Protein AF-H0E5F6-F1 (afdb_monomer_lite)

Foldseek 3Di:
DLVLVVVLCVPQPFEAEFPQANVQVVVFLADCSVLVNLLSNLVSVLFVQQQDQVGNVDDSVVSSVVSVWQKDQFADPVFCVVQVVQQWDDDPPQIFGFTMKTFSADDPDRRRTKIWTWGADNQPDPSRPPDHGGIYTHYIHGDGDHPPPD

Structure (mmCIF, N/CA/C/O backbone):
data_AF-H0E5F6-F1
#
_entry.id   AF-H0E5F6-F1
#
loop_
_atom_site.group_PDB
_atom_site.id
_atom_site.type_symbol
_atom_site.label_atom_id
_atom_site.label_alt_id
_atom_site.label_comp_id
_atom_site.label_asym_id
_atom_site.label_entity_id
_atom_site.label_seq_id
_atom_site.pdbx_PDB_ins_code
_atom_site.Cartn_x
_atom_site.Cartn_y
_atom_site.Cartn_z
_atom_site.occupancy
_atom_site.B_iso_or_equiv
_atom_site.auth_seq_id
_atom_site.auth_comp_id
_atom_site.auth_asym_id
_atom_site.auth_atom_id
_atom_site.pdbx_PDB_model_num
ATOM 1 N N . MET A 1 1 ? 4.275 -11.014 -12.722 1.00 93.44 1 MET A N 1
ATOM 2 C CA . MET A 1 1 ? 3.846 -10.068 -11.667 1.00 93.44 1 MET A CA 1
ATOM 3 C C . MET A 1 1 ? 2.442 -10.363 -11.185 1.00 93.44 1 MET A C 1
ATOM 5 O O . MET A 1 1 ? 2.302 -10.619 -10.000 1.00 93.44 1 MET A O 1
ATOM 9 N N . LEU A 1 2 ? 1.450 -10.398 -12.081 1.00 97.25 2 LEU A N 1
ATOM 10 C CA . LEU A 1 2 ? 0.066 -10.757 -11.748 1.00 97.25 2 LEU A CA 1
ATOM 11 C C . LEU A 1 2 ? -0.059 -12.024 -10.883 1.00 97.25 2 LEU A C 1
ATOM 13 O O . LEU A 1 2 ? -0.616 -11.929 -9.801 1.00 97.25 2 LEU A O 1
ATOM 17 N N . GLU A 1 3 ? 0.567 -13.138 -11.275 1.00 97.56 3 GLU A N 1
ATOM 18 C CA . GLU A 1 3 ? 0.524 -14.400 -10.506 1.00 97.56 3 GLU A CA 1
ATOM 19 C C . GLU A 1 3 ? 0.957 -14.246 -9.036 1.00 97.56 3 GLU A C 1
ATOM 21 O O . GLU A 1 3 ? 0.395 -14.876 -8.148 1.00 97.56 3 GLU A O 1
ATOM 26 N N . ALA A 1 4 ? 1.946 -13.390 -8.750 1.00 97.88 4 ALA A N 1
ATOM 27 C CA . ALA A 1 4 ? 2.387 -13.139 -7.378 1.00 97.88 4 ALA A CA 1
ATOM 28 C C . ALA A 1 4 ? 1.349 -12.337 -6.578 1.00 97.88 4 ALA A C 1
ATOM 30 O O . ALA A 1 4 ? 1.205 -12.559 -5.380 1.00 97.88 4 ALA A O 1
ATOM 31 N N . VAL A 1 5 ? 0.633 -11.418 -7.234 1.00 98.50 5 VAL A N 1
ATOM 32 C CA . VAL A 1 5 ? -0.469 -10.661 -6.623 1.00 98.50 5 VAL A CA 1
ATOM 33 C C . VAL A 1 5 ? -1.675 -11.568 -6.395 1.00 98.50 5 VAL A C 1
ATOM 35 O O . VAL A 1 5 ? -2.242 -11.533 -5.313 1.00 98.50 5 VAL A O 1
ATOM 38 N N . GLU A 1 6 ? -2.027 -12.410 -7.367 1.00 98.56 6 GLU A N 1
ATOM 39 C CA . GLU A 1 6 ? -3.118 -13.388 -7.255 1.00 98.56 6 GLU A CA 1
ATOM 40 C C . GLU A 1 6 ? -2.857 -14.393 -6.136 1.00 98.56 6 GLU A C 1
ATOM 42 O O . GLU A 1 6 ? -3.726 -14.610 -5.295 1.00 98.56 6 GLU A O 1
ATOM 47 N N . LEU A 1 7 ? -1.644 -14.949 -6.071 1.00 98.50 7 LEU A N 1
ATOM 48 C CA . LEU A 1 7 ? -1.274 -15.882 -5.014 1.00 98.50 7 LEU A CA 1
ATOM 49 C C . LEU A 1 7 ? -1.289 -15.212 -3.636 1.00 98.50 7 LEU A C 1
ATOM 51 O O . LEU A 1 7 ? -1.787 -15.799 -2.682 1.00 98.50 7 LEU A O 1
ATOM 55 N N . ALA A 1 8 ? -0.771 -13.986 -3.520 1.00 98.44 8 ALA A N 1
ATOM 56 C CA . ALA A 1 8 ? -0.827 -13.254 -2.260 1.00 98.44 8 ALA A CA 1
ATOM 57 C C . ALA A 1 8 ? -2.276 -12.955 -1.846 1.00 98.44 8 ALA A C 1
ATOM 59 O O . ALA A 1 8 ? -2.635 -13.204 -0.703 1.00 98.44 8 ALA A O 1
ATOM 60 N N . ALA A 1 9 ? -3.120 -12.497 -2.775 1.00 98.50 9 ALA A N 1
ATOM 61 C CA . ALA A 1 9 ? -4.522 -12.187 -2.511 1.00 98.50 9 ALA A CA 1
ATOM 62 C C . ALA A 1 9 ? -5.342 -13.424 -2.115 1.00 98.50 9 ALA A C 1
ATOM 64 O O . ALA A 1 9 ? -6.179 -13.335 -1.224 1.00 98.50 9 ALA A O 1
ATOM 65 N N . ALA A 1 10 ? -5.076 -14.584 -2.722 1.00 98.25 10 ALA A N 1
ATOM 66 C CA . ALA A 1 10 ? -5.747 -15.841 -2.385 1.00 98.25 10 ALA A CA 1
ATOM 67 C C . ALA A 1 10 ? -5.436 -16.344 -0.962 1.00 98.25 10 ALA A C 1
ATOM 69 O O . ALA A 1 10 ? -6.183 -17.163 -0.428 1.00 98.25 10 ALA A O 1
ATOM 70 N N . HIS A 1 11 ? -4.340 -15.875 -0.360 1.00 97.94 11 HIS A N 1
ATOM 71 C CA . HIS A 1 11 ? -3.874 -16.289 0.965 1.00 97.94 11 HIS A CA 1
ATOM 72 C C . HIS A 1 11 ? -3.814 -15.144 1.985 1.00 97.94 11 HIS A C 1
ATOM 74 O O . HIS A 1 11 ? -3.339 -15.361 3.097 1.00 97.94 11 HIS A O 1
ATOM 80 N N . ALA A 1 12 ? -4.250 -13.939 1.619 1.00 97.50 12 ALA A N 1
ATOM 81 C CA . ALA A 1 12 ? -4.230 -12.789 2.511 1.00 97.50 12 ALA A CA 1
ATOM 82 C C . ALA A 1 12 ? -5.310 -12.924 3.590 1.00 97.50 12 ALA A C 1
ATOM 84 O O . ALA A 1 12 ? -6.464 -13.228 3.286 1.00 97.50 12 ALA A O 1
ATOM 85 N N . GLU A 1 13 ? -4.944 -12.660 4.844 1.00 97.44 13 GLU A N 1
ATOM 86 C CA . GLU A 1 13 ? -5.889 -12.662 5.968 1.00 97.44 13 GLU A CA 1
ATOM 87 C C . GLU A 1 13 ? -6.365 -11.246 6.320 1.00 97.44 13 GLU A C 1
ATOM 89 O O . GLU A 1 13 ? -7.418 -11.071 6.941 1.00 97.44 13 GLU A O 1
ATOM 94 N N . HIS A 1 14 ? -5.600 -10.218 5.942 1.00 97.56 14 HIS A N 1
ATOM 95 C CA . HIS A 1 14 ? -5.822 -8.845 6.398 1.00 97.56 14 HIS A CA 1
ATOM 96 C C . HIS A 1 14 ? -5.697 -7.790 5.299 1.00 97.56 14 HIS A C 1
ATOM 98 O O . HIS A 1 14 ? -6.314 -6.727 5.384 1.00 97.56 14 HIS A O 1
ATOM 104 N N . LEU A 1 15 ? -4.869 -8.044 4.291 1.00 97.81 15 LEU A N 1
ATOM 105 C CA . LEU A 1 15 ? -4.608 -7.122 3.201 1.00 97.81 15 LEU A CA 1
ATOM 106 C C . LEU A 1 15 ? -5.742 -7.178 2.173 1.00 97.81 15 LEU A C 1
ATOM 108 O O . LEU A 1 15 ? -6.070 -8.239 1.646 1.00 97.81 15 LEU A O 1
ATOM 112 N N . VAL A 1 16 ? -6.325 -6.022 1.854 1.00 98.25 16 VAL A N 1
ATOM 113 C CA . VAL A 1 16 ? -7.469 -5.940 0.937 1.00 98.25 16 VAL A CA 1
ATOM 114 C C . VAL A 1 16 ? -6.990 -5.523 -0.446 1.00 98.25 16 VAL A C 1
ATOM 116 O O . VAL A 1 16 ? -6.369 -4.475 -0.599 1.00 98.25 16 VAL A O 1
ATOM 119 N N . TYR A 1 17 ? -7.286 -6.309 -1.477 1.00 98.31 17 TYR A N 1
ATOM 120 C CA . TYR A 1 17 ? -6.848 -6.019 -2.843 1.00 98.31 17 TYR A CA 1
ATOM 121 C C . TYR A 1 17 ? -7.954 -5.342 -3.655 1.00 98.31 17 TYR A C 1
ATOM 123 O O . TYR A 1 17 ? -9.083 -5.823 -3.711 1.00 98.31 17 TYR A O 1
ATOM 131 N N . SER A 1 18 ? -7.628 -4.230 -4.317 1.00 98.12 18 SER A N 1
ATOM 132 C CA . SER A 1 18 ? -8.509 -3.622 -5.322 1.00 98.12 18 SER A CA 1
ATOM 133 C C . SER A 1 18 ? -8.299 -4.247 -6.701 1.00 98.12 18 SER A C 1
ATOM 135 O O . SER A 1 18 ? -7.220 -4.762 -6.998 1.00 98.12 18 SER A O 1
ATOM 137 N N . GLU A 1 19 ? -9.283 -4.112 -7.595 1.00 97.25 19 GLU A N 1
ATOM 138 C CA . GLU A 1 19 ? -9.140 -4.492 -9.012 1.00 97.25 19 GLU A CA 1
ATOM 139 C C . GLU A 1 19 ? -7.899 -3.847 -9.649 1.00 97.25 19 GLU A C 1
ATOM 141 O O . GLU A 1 19 ? -7.149 -4.486 -10.395 1.00 97.25 19 GLU A O 1
ATOM 146 N N . ARG A 1 20 ? -7.610 -2.598 -9.261 1.00 97.19 20 ARG A N 1
ATOM 147 C CA . ARG A 1 20 ? -6.476 -1.825 -9.767 1.00 97.19 20 ARG A CA 1
ATOM 148 C C . ARG A 1 20 ? -5.125 -2.487 -9.489 1.00 97.19 20 ARG A C 1
ATOM 150 O O . ARG A 1 20 ? -4.205 -2.352 -10.304 1.00 97.19 20 ARG A O 1
ATOM 157 N N . ALA A 1 21 ? -4.997 -3.214 -8.379 1.00 98.00 21 ALA A N 1
ATOM 158 C CA . ALA A 1 21 ? -3.782 -3.954 -8.049 1.00 98.00 21 ALA A CA 1
ATOM 159 C C . ALA A 1 21 ? -3.478 -5.019 -9.108 1.00 98.00 21 ALA A C 1
ATOM 161 O O . ALA A 1 21 ? -2.356 -5.101 -9.612 1.00 98.00 21 ALA A O 1
ATOM 162 N N . PHE A 1 22 ? -4.497 -5.777 -9.513 1.00 98.31 22 PHE A N 1
ATOM 163 C CA . PHE A 1 22 ? -4.373 -6.836 -10.512 1.00 98.31 22 PHE A CA 1
ATOM 164 C C . PHE A 1 22 ? -4.145 -6.265 -11.916 1.00 98.31 22 PHE A C 1
ATOM 166 O O . PHE A 1 22 ? -3.258 -6.722 -12.640 1.00 98.31 22 PHE A O 1
ATOM 173 N N . GLU A 1 23 ? -4.893 -5.226 -12.298 1.00 97.00 23 GLU A N 1
ATOM 174 C CA . GLU A 1 23 ? -4.743 -4.561 -13.600 1.00 97.00 23 GLU A CA 1
ATOM 175 C C . GLU A 1 23 ? -3.317 -4.064 -13.848 1.00 97.00 23 GLU A C 1
ATOM 177 O O . GLU A 1 23 ? -2.726 -4.294 -14.908 1.00 97.00 23 GLU A O 1
ATOM 182 N N . THR A 1 24 ? -2.752 -3.374 -12.860 1.00 96.69 24 THR A N 1
ATOM 183 C CA . THR A 1 24 ? -1.424 -2.768 -12.984 1.00 96.69 24 THR A CA 1
ATOM 184 C C . THR A 1 24 ? -0.322 -3.819 -12.885 1.00 96.69 24 THR A C 1
ATOM 186 O O . THR A 1 24 ? 0.621 -3.783 -13.681 1.00 96.69 24 THR A O 1
ATOM 189 N N . ALA A 1 25 ? -0.489 -4.839 -12.035 1.00 96.94 25 ALA A N 1
ATOM 190 C CA . ALA A 1 25 ? 0.427 -5.974 -11.963 1.00 96.94 25 ALA A CA 1
ATOM 191 C C . ALA A 1 25 ? 0.491 -6.781 -13.269 1.00 96.94 25 ALA A C 1
ATOM 193 O O . ALA A 1 25 ? 1.553 -7.307 -13.607 1.00 96.94 25 ALA A O 1
ATOM 194 N N . ARG A 1 26 ? -0.607 -6.865 -14.034 1.00 96.69 26 ARG A N 1
ATOM 195 C CA . ARG A 1 26 ? -0.649 -7.562 -15.334 1.00 96.69 26 ARG A CA 1
ATOM 196 C C . ARG A 1 26 ? 0.317 -6.973 -16.357 1.00 96.69 26 ARG A C 1
ATOM 198 O O . ARG A 1 26 ? 0.887 -7.708 -17.155 1.00 96.69 26 ARG A O 1
ATOM 205 N N . THR A 1 27 ? 0.516 -5.658 -16.325 1.00 94.25 27 THR A N 1
ATOM 206 C CA . THR A 1 27 ? 1.353 -4.929 -17.295 1.00 94.25 27 THR A CA 1
ATOM 207 C C . THR A 1 27 ? 2.671 -4.431 -16.693 1.00 94.25 27 THR A C 1
ATOM 209 O O . THR A 1 27 ? 3.414 -3.672 -17.328 1.00 94.25 27 THR A O 1
ATOM 212 N N . ALA A 1 28 ? 2.980 -4.849 -15.462 1.00 91.75 28 ALA A N 1
ATOM 213 C CA . ALA A 1 28 ? 4.193 -4.472 -14.758 1.00 91.75 28 ALA A CA 1
ATOM 214 C C . ALA A 1 28 ? 5.421 -5.203 -15.345 1.00 91.75 28 ALA A C 1
ATOM 216 O O . ALA A 1 28 ? 5.446 -6.432 -15.362 1.00 91.75 28 ALA A O 1
ATOM 217 N N . PRO A 1 29 ? 6.467 -4.476 -15.781 1.00 90.50 29 PRO A N 1
ATOM 218 C CA . PRO A 1 29 ? 7.648 -5.064 -16.418 1.00 90.50 29 PRO A CA 1
ATOM 219 C C . PRO A 1 29 ? 8.675 -5.645 -15.430 1.00 90.50 29 PRO A C 1
ATOM 221 O O . PRO A 1 29 ? 9.709 -6.137 -15.873 1.00 90.50 29 PRO A O 1
ATOM 224 N N . TYR A 1 30 ? 8.430 -5.564 -14.117 1.00 93.25 30 TYR A N 1
ATOM 225 C CA . TYR A 1 30 ? 9.304 -6.124 -13.080 1.00 93.25 30 TYR A CA 1
ATOM 226 C C . TYR A 1 30 ? 9.394 -7.655 -13.196 1.00 93.25 30 TYR A C 1
ATOM 228 O O . TYR A 1 30 ? 8.374 -8.322 -13.376 1.00 93.25 30 TYR A O 1
ATOM 236 N N . ASP A 1 31 ? 10.600 -8.216 -13.096 1.00 90.38 31 ASP A N 1
ATOM 237 C CA . ASP A 1 31 ? 10.891 -9.620 -13.425 1.00 90.38 31 ASP A CA 1
ATOM 238 C C . ASP A 1 31 ? 11.232 -10.509 -12.215 1.00 90.38 31 ASP A C 1
ATOM 240 O O . ASP A 1 31 ? 11.553 -11.685 -12.385 1.00 90.38 31 ASP A O 1
ATOM 244 N N . GLU A 1 32 ? 11.068 -10.007 -10.985 1.00 94.62 32 GLU A N 1
ATOM 245 C CA . GLU A 1 32 ? 11.317 -10.771 -9.752 1.00 94.62 32 GLU A CA 1
ATOM 246 C C . GLU A 1 32 ? 10.023 -11.026 -8.940 1.00 94.62 32 GLU A C 1
ATOM 248 O O . GLU A 1 32 ? 9.860 -10.532 -7.817 1.00 94.62 32 GLU A O 1
ATOM 253 N N . PRO A 1 33 ? 9.076 -11.842 -9.450 1.00 95.19 33 PRO A N 1
ATOM 254 C CA . PRO A 1 33 ? 7.773 -12.063 -8.813 1.00 95.19 33 PRO A CA 1
ATOM 255 C C . PRO A 1 33 ?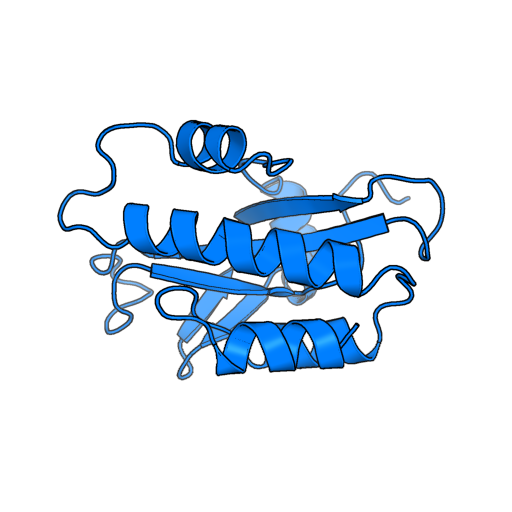 7.871 -12.694 -7.417 1.00 95.19 33 PRO A C 1
ATOM 257 O O . PRO A 1 33 ? 7.039 -12.419 -6.557 1.00 95.19 33 PRO A O 1
ATOM 260 N N . ARG A 1 34 ? 8.914 -13.493 -7.148 1.00 97.50 34 ARG A N 1
ATOM 261 C CA . ARG A 1 34 ? 9.153 -14.080 -5.816 1.00 97.50 34 ARG A CA 1
ATOM 262 C C . ARG A 1 34 ? 9.461 -13.020 -4.759 1.00 97.50 34 ARG A C 1
ATOM 264 O O . ARG A 1 34 ? 9.085 -13.199 -3.604 1.00 97.50 34 ARG A O 1
ATOM 271 N N . LYS A 1 35 ? 10.149 -11.934 -5.138 1.00 97.19 35 LYS A N 1
ATOM 272 C CA . LYS A 1 35 ? 10.403 -10.822 -4.218 1.00 97.19 35 LYS A CA 1
ATOM 273 C C . LYS A 1 35 ? 9.111 -10.078 -3.915 1.00 97.19 35 LYS A C 1
ATOM 275 O O . LYS A 1 35 ? 8.827 -9.862 -2.745 1.00 97.19 35 LYS A O 1
ATOM 280 N N . LEU A 1 36 ? 8.319 -9.771 -4.945 1.00 98.00 36 LEU A N 1
ATOM 281 C CA . LEU A 1 36 ? 7.003 -9.161 -4.754 1.00 98.00 36 LEU A CA 1
ATOM 282 C C . LEU A 1 36 ? 6.139 -9.997 -3.801 1.00 98.00 36 LEU A C 1
ATOM 284 O O . LEU A 1 36 ? 5.614 -9.450 -2.842 1.00 98.00 36 LEU A O 1
ATOM 288 N N . LEU A 1 37 ? 6.009 -11.305 -4.047 1.00 98.56 37 LEU A N 1
ATOM 289 C CA . LEU A 1 37 ? 5.190 -12.188 -3.213 1.00 98.56 37 LEU A CA 1
ATOM 290 C C . LEU A 1 37 ? 5.615 -12.142 -1.741 1.00 98.56 37 LEU A C 1
ATOM 292 O O . LEU A 1 37 ? 4.774 -11.988 -0.863 1.00 98.56 37 LEU A O 1
ATOM 296 N N . ARG A 1 38 ? 6.922 -12.240 -1.468 1.00 98.44 38 ARG A N 1
ATOM 297 C CA . ARG A 1 38 ? 7.455 -12.140 -0.103 1.00 98.44 38 ARG A CA 1
ATOM 298 C C . ARG A 1 38 ? 7.084 -10.811 0.555 1.00 98.44 38 ARG A C 1
ATOM 300 O O . ARG A 1 38 ? 6.647 -10.817 1.702 1.00 98.44 38 ARG A O 1
ATOM 307 N N . ASP A 1 39 ? 7.245 -9.702 -0.161 1.00 98.62 39 ASP A N 1
ATOM 308 C CA . ASP A 1 39 ? 6.943 -8.373 0.372 1.00 98.62 39 ASP A CA 1
ATOM 309 C C . ASP A 1 39 ? 5.424 -8.203 0.601 1.00 98.62 39 ASP A C 1
ATOM 311 O O . ASP A 1 39 ? 5.029 -7.601 1.594 1.00 98.62 39 ASP A O 1
ATOM 315 N N . LEU A 1 40 ? 4.560 -8.794 -0.240 1.00 98.69 40 LEU A N 1
ATOM 316 C CA . LEU A 1 40 ? 3.103 -8.812 -0.031 1.00 98.69 40 LEU A CA 1
ATOM 317 C C . LEU A 1 40 ? 2.695 -9.638 1.199 1.00 98.69 40 LEU A C 1
ATOM 319 O O . LEU A 1 40 ? 1.874 -9.183 1.989 1.00 98.69 40 LEU A O 1
ATOM 323 N N . VAL A 1 41 ? 3.303 -10.809 1.413 1.00 98.56 41 VAL A N 1
ATOM 324 C CA . VAL A 1 41 ? 3.063 -11.636 2.613 1.00 98.56 41 VAL A CA 1
ATOM 325 C C . VAL A 1 41 ? 3.516 -10.916 3.888 1.00 98.56 41 VAL A C 1
ATOM 327 O O . VAL A 1 41 ? 2.855 -10.980 4.922 1.00 98.56 41 VAL A O 1
ATOM 330 N N . ALA A 1 42 ? 4.647 -10.214 3.836 1.00 98.56 42 ALA A N 1
ATOM 331 C CA . ALA A 1 42 ? 5.110 -9.384 4.944 1.00 98.56 42 ALA A CA 1
ATOM 332 C C . ALA A 1 42 ? 4.171 -8.187 5.187 1.00 98.56 42 ALA A C 1
ATOM 334 O O . ALA A 1 42 ? 3.884 -7.847 6.335 1.00 98.56 42 ALA A O 1
ATOM 335 N N . LEU A 1 43 ? 3.647 -7.581 4.119 1.00 98.56 43 LEU A N 1
ATOM 336 C CA . LEU A 1 43 ? 2.691 -6.481 4.196 1.00 98.56 43 LEU A CA 1
ATOM 337 C C . LEU A 1 43 ? 1.338 -6.911 4.788 1.00 98.56 43 LEU A C 1
ATOM 339 O O . LEU A 1 43 ? 0.738 -6.130 5.521 1.00 98.56 43 LEU A O 1
ATOM 343 N N . ASP A 1 44 ? 0.889 -8.147 4.563 1.00 98.62 44 ASP A N 1
ATOM 344 C CA . ASP A 1 44 ? -0.322 -8.691 5.196 1.00 98.62 44 ASP A CA 1
ATOM 345 C C . ASP A 1 44 ? -0.219 -8.716 6.733 1.00 98.62 44 ASP A C 1
ATOM 347 O O . ASP A 1 44 ? -1.151 -8.333 7.438 1.00 98.62 44 ASP A O 1
ATOM 351 N N . ARG A 1 45 ? 0.971 -8.997 7.279 1.00 97.62 45 ARG A N 1
ATOM 352 C CA . ARG A 1 45 ? 1.227 -8.901 8.732 1.00 97.62 45 ARG A CA 1
ATOM 353 C C . ARG A 1 45 ? 1.139 -7.464 9.244 1.00 97.62 45 ARG A C 1
ATOM 355 O O . ARG A 1 45 ? 0.674 -7.229 10.359 1.00 97.62 45 ARG A O 1
ATOM 362 N N . VAL A 1 46 ? 1.575 -6.491 8.439 1.00 97.50 46 VAL A N 1
ATOM 363 C CA . VAL A 1 46 ? 1.402 -5.061 8.753 1.00 97.50 46 VAL A 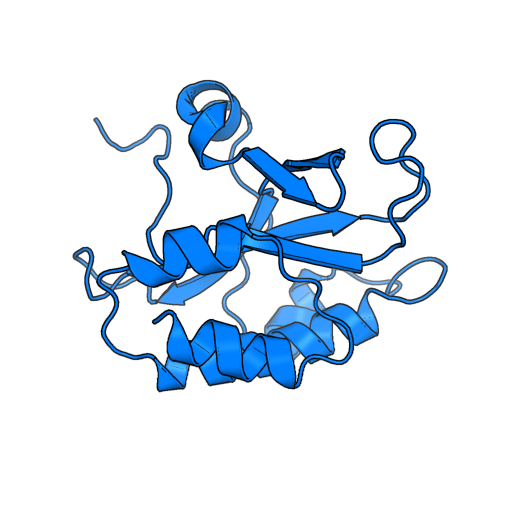CA 1
ATOM 364 C C . VAL A 1 46 ? -0.081 -4.691 8.735 1.00 97.50 46 VAL A C 1
ATOM 366 O O . VAL A 1 46 ? -0.530 -3.961 9.618 1.00 97.50 46 VAL A O 1
ATOM 369 N N . ALA A 1 47 ? -0.849 -5.219 7.777 1.00 97.12 47 ALA A N 1
ATOM 370 C CA . ALA A 1 47 ? -2.294 -5.020 7.710 1.00 97.12 47 ALA A CA 1
ATOM 371 C C . ALA A 1 47 ? -3.010 -5.610 8.930 1.00 97.12 47 ALA A C 1
ATOM 373 O O . ALA A 1 47 ? -3.847 -4.926 9.516 1.00 97.12 47 ALA A O 1
ATOM 374 N N . GLY A 1 48 ? -2.614 -6.802 9.385 1.00 95.94 48 GLY A N 1
ATOM 375 C CA . GLY A 1 48 ? -3.126 -7.399 10.622 1.00 95.94 48 GLY A CA 1
ATOM 376 C C . GLY A 1 48 ? -2.865 -6.532 11.848 1.00 95.94 48 GLY A C 1
ATOM 377 O O . GLY A 1 48 ? -3.769 -6.284 12.640 1.00 95.94 48 GLY A O 1
ATOM 378 N N . ALA A 1 49 ? -1.654 -5.980 11.965 1.00 94.31 49 ALA A N 1
ATOM 379 C CA . ALA A 1 49 ? -1.335 -5.045 13.040 1.00 94.31 49 ALA A CA 1
ATOM 380 C C . ALA A 1 49 ? -2.169 -3.752 12.954 1.00 94.31 49 ALA A C 1
ATOM 382 O O . ALA A 1 49 ? -2.621 -3.251 13.981 1.00 94.31 49 ALA A O 1
ATOM 383 N N . TRP A 1 50 ? -2.381 -3.210 11.746 1.00 93.44 50 TRP A N 1
ATOM 384 C CA . TRP A 1 50 ? -3.185 -2.003 11.512 1.00 93.44 50 TRP A CA 1
ATOM 385 C C . TRP A 1 50 ? -4.670 -2.195 11.826 1.00 93.44 50 TRP A C 1
ATOM 387 O O . TRP A 1 50 ? -5.325 -1.252 12.285 1.00 93.44 50 TRP A O 1
ATOM 397 N N . ASN A 1 51 ? -5.188 -3.401 11.594 1.00 90.88 51 ASN A N 1
ATOM 398 C CA . ASN A 1 51 ? -6.591 -3.764 11.743 1.00 90.88 51 ASN A CA 1
ATOM 399 C C . ASN A 1 51 ? -6.998 -4.013 13.209 1.00 90.88 51 ASN A C 1
ATOM 401 O O . ASN A 1 51 ? -7.603 -5.024 13.557 1.00 90.88 51 ASN A O 1
ATOM 405 N N . VAL A 1 52 ? -6.654 -3.071 14.087 1.00 87.06 52 VAL A N 1
ATOM 406 C CA . VAL A 1 52 ? -7.040 -3.061 15.501 1.00 87.06 52 VAL A CA 1
ATOM 407 C C . VAL A 1 52 ? -7.751 -1.745 15.808 1.00 87.06 52 VAL A C 1
ATOM 409 O O . VAL A 1 52 ? -7.368 -0.680 15.311 1.00 87.06 52 VAL A O 1
ATOM 412 N N . ALA A 1 53 ? -8.804 -1.806 16.626 1.00 75.50 53 ALA A N 1
ATOM 413 C CA . ALA A 1 53 ? -9.529 -0.623 17.079 1.00 75.50 53 ALA A CA 1
ATOM 414 C C . ALA A 1 53 ? -8.574 0.358 17.789 1.00 75.50 53 ALA A C 1
ATOM 416 O O . ALA A 1 53 ? -7.814 -0.034 18.668 1.00 75.50 53 ALA A O 1
ATOM 417 N N . GLY A 1 54 ? -8.585 1.632 17.384 1.00 71.31 54 GLY A N 1
ATOM 418 C CA . GLY A 1 54 ? -7.643 2.650 17.881 1.00 71.31 54 GLY A CA 1
ATOM 419 C C . GLY A 1 54 ? -6.267 2.659 17.193 1.00 71.31 54 GLY A C 1
ATOM 420 O O . GLY A 1 54 ? -5.492 3.592 17.395 1.00 71.31 54 GLY A O 1
ATOM 421 N N . GLY A 1 55 ? -5.985 1.692 16.313 1.00 77.06 55 GLY A N 1
ATOM 422 C CA . GLY A 1 55 ? -4.722 1.572 15.584 1.00 77.06 55 GLY A CA 1
ATOM 423 C C . GLY A 1 55 ? -3.581 0.959 16.403 1.00 77.06 55 GLY A C 1
ATOM 424 O O . GLY A 1 55 ? -3.745 0.549 17.544 1.00 77.06 55 GLY A O 1
ATOM 425 N N . ILE A 1 56 ? -2.389 0.911 15.804 1.00 85.94 56 ILE A N 1
ATOM 426 C CA . ILE A 1 56 ? -1.211 0.189 16.333 1.00 85.94 56 ILE A CA 1
ATOM 427 C C . ILE A 1 56 ? -0.566 0.899 17.548 1.00 85.94 56 ILE A C 1
ATOM 429 O O 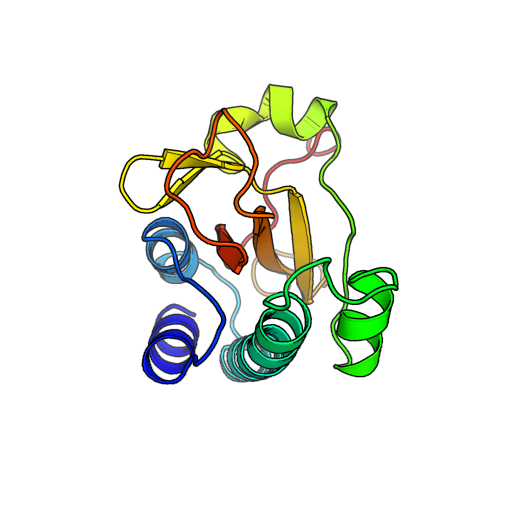. ILE A 1 56 ? 0.408 0.414 18.117 1.00 85.94 56 ILE A O 1
ATOM 433 N N . GLY A 1 57 ? -1.031 2.096 17.928 1.00 85.44 57 GLY A N 1
ATOM 434 C CA . GLY A 1 57 ? -0.432 2.892 19.013 1.00 85.44 57 GLY A CA 1
ATOM 435 C C . GLY A 1 57 ? 0.990 3.410 18.735 1.00 85.44 57 GLY A C 1
ATOM 436 O O . GLY A 1 57 ? 1.611 4.007 19.609 1.00 85.44 57 GLY A O 1
ATOM 437 N N . ARG A 1 58 ? 1.512 3.195 17.522 1.00 90.38 58 ARG A N 1
ATOM 438 C CA . ARG A 1 58 ? 2.811 3.676 17.027 1.00 90.38 58 ARG A CA 1
ATOM 439 C C . ARG A 1 58 ? 2.756 3.886 15.506 1.00 90.38 58 ARG A C 1
ATOM 441 O O . ARG A 1 58 ? 1.816 3.391 14.874 1.00 90.38 58 ARG A O 1
ATOM 448 N N . PRO A 1 59 ? 3.737 4.575 14.895 1.00 92.38 59 PRO A N 1
ATOM 449 C CA . PRO A 1 59 ? 3.784 4.753 13.446 1.00 92.38 59 PRO A CA 1
ATOM 450 C C . PRO A 1 59 ? 3.758 3.416 12.692 1.00 92.38 59 PRO A C 1
ATOM 452 O O . PRO A 1 59 ? 4.525 2.500 12.988 1.00 92.38 59 PRO A O 1
ATOM 455 N N . ILE A 1 60 ? 2.898 3.308 11.674 1.00 93.62 60 ILE A N 1
ATOM 456 C CA . ILE A 1 60 ? 2.796 2.106 10.827 1.00 93.62 60 ILE A CA 1
ATOM 457 C C . ILE A 1 60 ? 4.118 1.786 10.113 1.00 93.62 60 ILE A C 1
ATOM 459 O O . ILE A 1 60 ? 4.461 0.618 9.936 1.00 93.62 60 ILE A O 1
ATOM 463 N N . ARG A 1 61 ? 4.905 2.822 9.793 1.00 95.81 61 ARG A N 1
ATOM 464 C CA . ARG A 1 61 ? 6.258 2.703 9.246 1.00 95.81 61 ARG A CA 1
ATOM 465 C C . ARG A 1 61 ? 7.151 1.813 10.103 1.00 95.81 61 ARG A C 1
ATOM 467 O O . ARG A 1 61 ? 7.849 0.966 9.561 1.00 95.81 61 ARG A O 1
ATOM 474 N N . ASP A 1 62 ? 7.101 1.952 11.425 1.00 96.62 62 ASP A N 1
ATOM 475 C CA . ASP A 1 62 ? 7.950 1.168 12.327 1.00 96.62 62 ASP A CA 1
ATOM 476 C C . ASP A 1 62 ? 7.586 -0.319 12.279 1.00 96.62 62 ASP A C 1
ATOM 478 O O . ASP A 1 62 ? 8.453 -1.187 12.357 1.00 96.62 62 ASP A O 1
ATOM 482 N N . VAL A 1 63 ? 6.300 -0.625 12.090 1.00 96.56 63 VAL A N 1
ATOM 483 C CA . VAL A 1 63 ? 5.809 -1.998 11.919 1.00 96.56 63 VAL A CA 1
ATOM 484 C C . VAL A 1 63 ? 6.266 -2.553 10.573 1.00 96.56 63 VAL A C 1
ATOM 486 O O . VAL A 1 63 ? 6.758 -3.677 10.516 1.00 96.56 63 VAL A O 1
ATOM 489 N N . ALA A 1 64 ? 6.164 -1.763 9.503 1.00 97.69 64 ALA A N 1
ATOM 490 C CA . ALA A 1 64 ? 6.627 -2.157 8.176 1.00 97.69 64 ALA A CA 1
ATOM 491 C C . ALA A 1 64 ? 8.142 -2.424 8.148 1.00 97.69 64 ALA A C 1
ATOM 493 O O . ALA A 1 64 ? 8.581 -3.440 7.611 1.00 97.69 64 ALA A O 1
ATOM 494 N N . LEU A 1 65 ? 8.939 -1.573 8.801 1.00 97.38 65 LEU A N 1
ATOM 495 C CA . LEU A 1 65 ? 10.386 -1.759 8.929 1.00 97.38 65 LEU A CA 1
ATOM 496 C C . LEU A 1 65 ? 10.744 -3.019 9.728 1.00 97.38 65 LEU A C 1
ATOM 498 O O . LEU A 1 65 ? 11.690 -3.716 9.368 1.00 97.38 65 LEU A O 1
ATOM 502 N N . GLN A 1 66 ? 9.974 -3.367 10.766 1.00 97.19 66 GLN A N 1
ATOM 503 C CA . GLN A 1 66 ? 10.143 -4.637 11.489 1.00 97.19 66 GLN A CA 1
ATOM 504 C C . GLN A 1 66 ? 9.850 -5.861 10.612 1.00 97.19 66 GLN A C 1
ATOM 506 O O . GLN A 1 66 ? 10.454 -6.911 10.814 1.00 97.19 66 GLN A O 1
ATOM 511 N N . GLN A 1 67 ? 8.973 -5.717 9.615 1.00 97.69 67 GLN A N 1
ATOM 512 C CA . GLN A 1 67 ? 8.737 -6.722 8.574 1.00 97.69 67 GLN A CA 1
ATOM 513 C C . GLN A 1 67 ? 9.737 -6.625 7.404 1.00 97.69 67 GLN A C 1
ATOM 515 O O . GLN A 1 67 ? 9.554 -7.294 6.391 1.00 97.69 67 GLN A O 1
ATOM 520 N N . GLN A 1 68 ? 10.798 -5.816 7.534 1.00 97.75 68 GLN A N 1
ATOM 521 C CA . GLN A 1 68 ? 11.844 -5.605 6.523 1.00 97.75 68 GLN A CA 1
ATOM 522 C C . GLN A 1 68 ? 11.334 -5.000 5.201 1.00 97.75 68 GLN A C 1
ATOM 524 O O . GLN A 1 68 ? 11.934 -5.198 4.145 1.00 97.75 68 GLN A O 1
ATOM 529 N N . LEU A 1 69 ? 10.238 -4.239 5.250 1.00 98.12 69 LEU A N 1
ATOM 530 C CA . LEU A 1 69 ? 9.675 -3.559 4.085 1.00 98.12 69 LEU A CA 1
ATOM 531 C C . LEU A 1 69 ? 10.310 -2.177 3.897 1.00 98.12 69 LEU A C 1
ATOM 533 O O . LEU A 1 69 ? 10.403 -1.388 4.839 1.00 98.12 69 LEU A O 1
ATOM 537 N N . GLU A 1 70 ? 10.684 -1.843 2.660 1.00 97.19 70 GLU A N 1
ATOM 538 C CA . GLU A 1 70 ? 11.128 -0.490 2.306 1.00 97.19 70 GLU A CA 1
ATOM 539 C C . GLU A 1 70 ? 9.907 0.438 2.182 1.00 97.19 70 GLU A C 1
ATOM 541 O O . GLU A 1 70 ? 9.309 0.584 1.115 1.00 97.19 70 GLU A O 1
ATOM 546 N N . TRP A 1 71 ? 9.499 1.024 3.307 1.00 97.06 71 TRP A N 1
ATOM 547 C CA . TRP A 1 71 ? 8.303 1.857 3.420 1.00 97.06 71 TRP A CA 1
ATOM 548 C C . TRP A 1 71 ? 8.556 3.326 3.053 1.00 97.06 71 TRP A C 1
ATOM 550 O O . TRP A 1 71 ? 9.521 3.939 3.518 1.00 97.06 71 TRP A O 1
ATOM 560 N N . ALA A 1 72 ? 7.638 3.909 2.285 1.00 95.44 72 ALA A N 1
ATOM 561 C CA . ALA A 1 72 ? 7.532 5.343 2.045 1.00 95.44 72 ALA A CA 1
ATOM 562 C C . ALA A 1 72 ? 6.173 5.853 2.546 1.00 95.44 72 ALA A C 1
ATOM 564 O O . ALA A 1 72 ? 5.138 5.284 2.201 1.00 95.44 72 ALA A O 1
ATOM 565 N N . ASP A 1 73 ? 6.192 6.916 3.355 1.00 90.75 73 ASP A N 1
ATOM 566 C CA . ASP A 1 73 ? 5.023 7.364 4.125 1.00 90.75 73 ASP A CA 1
ATOM 567 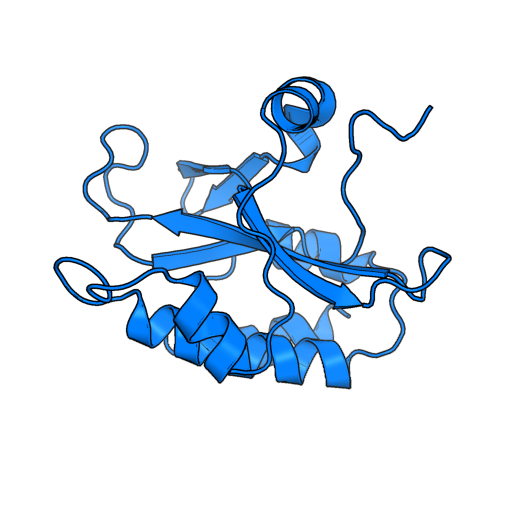C C . ASP A 1 73 ? 3.920 8.004 3.290 1.00 90.75 73 ASP A C 1
ATOM 569 O O . ASP A 1 73 ? 2.755 7.892 3.658 1.00 90.75 73 ASP A O 1
ATOM 573 N N . ASP A 1 74 ? 4.257 8.663 2.181 1.00 85.88 74 ASP A N 1
ATOM 574 C CA . ASP A 1 74 ? 3.248 9.292 1.334 1.00 85.88 74 ASP A CA 1
ATOM 575 C C . ASP A 1 74 ? 3.755 9.575 -0.088 1.00 85.88 74 ASP A C 1
ATOM 577 O O . ASP A 1 74 ? 4.944 9.442 -0.408 1.00 85.88 74 ASP A O 1
ATOM 581 N N . VAL A 1 75 ? 2.823 10.001 -0.935 1.00 78.38 75 VAL A N 1
ATOM 582 C CA . VAL A 1 75 ? 3.049 10.648 -2.228 1.00 78.38 75 VAL A CA 1
ATOM 583 C C . VAL A 1 75 ? 2.894 12.156 -2.035 1.00 78.38 75 VAL A C 1
ATOM 585 O O . VAL A 1 75 ? 2.036 12.609 -1.282 1.00 78.38 75 VAL A O 1
ATOM 588 N N . SER A 1 76 ? 3.696 12.972 -2.726 1.00 76.88 76 SER A N 1
ATOM 589 C CA . SER A 1 76 ? 3.554 14.427 -2.605 1.00 76.88 76 SER A CA 1
ATOM 590 C C . SER A 1 76 ? 2.174 14.900 -3.087 1.00 76.88 76 SER A C 1
ATOM 592 O O . SER A 1 76 ? 1.661 14.441 -4.111 1.00 76.88 76 SER A O 1
ATOM 594 N N . VAL A 1 77 ? 1.587 15.868 -2.373 1.00 77.50 77 VAL A N 1
ATOM 595 C CA . VAL A 1 77 ? 0.289 16.478 -2.727 1.00 77.50 77 VAL A CA 1
ATOM 596 C C . VAL A 1 77 ? 0.293 16.976 -4.174 1.00 77.50 77 VAL A C 1
ATOM 598 O O . VAL A 1 77 ? -0.663 16.752 -4.914 1.00 77.50 77 VAL A O 1
ATOM 601 N N . THR A 1 78 ? 1.400 17.584 -4.605 1.00 80.94 78 THR A N 1
ATOM 602 C CA . THR A 1 78 ? 1.594 18.056 -5.980 1.00 80.94 78 THR A CA 1
ATOM 603 C C . THR A 1 78 ? 1.558 16.915 -6.995 1.00 80.94 78 THR A C 1
ATOM 605 O O . THR A 1 78 ? 0.820 17.009 -7.974 1.00 80.94 78 THR A O 1
ATOM 608 N N . ALA A 1 79 ? 2.300 15.823 -6.765 1.00 76.56 79 ALA A N 1
ATOM 609 C CA . ALA A 1 79 ? 2.311 14.678 -7.678 1.00 76.56 79 ALA A CA 1
ATOM 610 C C . ALA A 1 79 ? 0.928 14.026 -7.771 1.00 76.56 79 ALA A C 1
ATOM 612 O O . ALA A 1 79 ? 0.474 13.689 -8.864 1.00 76.56 79 ALA A O 1
ATOM 613 N N . ARG A 1 80 ? 0.226 13.914 -6.639 1.00 80.44 80 ARG A N 1
ATOM 614 C CA . ARG A 1 80 ? -1.140 13.392 -6.595 1.00 80.44 80 ARG A CA 1
ATOM 615 C C . ARG A 1 80 ? -2.132 14.286 -7.337 1.00 80.44 80 ARG A C 1
ATOM 617 O O . ARG A 1 80 ? -2.990 13.761 -8.035 1.00 80.44 80 ARG A O 1
ATOM 624 N N . ALA A 1 81 ? -2.017 15.608 -7.224 1.00 81.94 81 ALA A N 1
ATOM 625 C CA . ALA A 1 81 ? -2.884 16.540 -7.945 1.00 81.94 81 ALA A CA 1
ATOM 626 C C . ALA A 1 81 ? -2.636 16.503 -9.464 1.00 81.94 81 ALA A C 1
ATOM 628 O O . ALA A 1 81 ? -3.585 16.450 -10.242 1.00 81.94 81 ALA A O 1
ATOM 629 N N . GLN A 1 82 ? -1.368 16.484 -9.887 1.00 84.81 82 GLN A N 1
ATOM 630 C CA . GLN A 1 82 ? -0.986 16.472 -11.304 1.00 84.81 82 GLN A CA 1
ATOM 631 C C . GLN A 1 82 ? -1.298 15.137 -11.991 1.00 84.81 82 GLN A C 1
ATOM 633 O O . GLN A 1 82 ? -1.708 15.122 -13.148 1.00 84.81 82 GLN A O 1
ATOM 638 N N . ASN A 1 83 ? -1.160 14.023 -11.268 1.00 84.75 83 ASN A N 1
ATOM 639 C CA . ASN A 1 83 ? -1.311 12.670 -11.804 1.00 84.75 83 ASN A CA 1
ATOM 640 C C . ASN A 1 83 ? -2.480 11.923 -11.146 1.00 84.75 83 ASN A C 1
ATOM 642 O O . ASN A 1 83 ? -2.410 10.718 -10.910 1.00 84.75 83 ASN A O 1
ATOM 646 N N . ALA A 1 84 ? -3.576 12.626 -10.845 1.00 85.19 84 ALA A N 1
ATOM 647 C CA . ALA A 1 84 ? -4.693 12.098 -10.057 1.00 85.19 84 ALA A CA 1
ATOM 648 C C . ALA A 1 84 ? -5.223 10.740 -10.549 1.00 85.19 84 ALA A C 1
ATOM 650 O O . ALA A 1 84 ? -5.521 9.866 -9.741 1.00 85.19 84 ALA A O 1
ATOM 651 N N . ARG A 1 85 ? -5.279 10.525 -11.870 1.00 86.88 85 ARG A N 1
ATOM 652 C CA . ARG A 1 85 ? -5.729 9.256 -12.473 1.00 86.88 85 ARG A CA 1
ATOM 653 C C . ARG A 1 85 ? -4.826 8.062 -12.152 1.00 86.88 85 ARG A C 1
ATOM 655 O O . ARG A 1 85 ? -5.299 6.933 -12.164 1.00 86.88 85 ARG A O 1
ATOM 662 N N . GLU A 1 86 ? -3.540 8.295 -11.913 1.00 87.62 86 GLU A N 1
ATOM 663 C CA . GLU A 1 86 ? -2.585 7.237 -11.579 1.00 87.62 86 GLU A CA 1
ATOM 664 C C . GLU A 1 86 ? -2.673 6.836 -10.105 1.00 87.62 86 GLU A C 1
ATOM 666 O O . GLU A 1 86 ? -2.557 5.655 -9.783 1.00 87.62 86 GLU A O 1
ATOM 671 N N . TYR A 1 87 ? -2.910 7.815 -9.227 1.00 89.94 87 TYR A N 1
ATOM 672 C CA . TYR A 1 87 ? -2.978 7.620 -7.777 1.00 89.94 87 TYR A CA 1
ATOM 673 C C . TYR A 1 87 ? -4.384 7.283 -7.266 1.00 89.94 87 TYR A C 1
ATOM 675 O O . TYR A 1 87 ? -4.519 6.832 -6.130 1.00 89.94 87 TYR A O 1
ATOM 683 N N . ALA A 1 88 ? -5.428 7.493 -8.066 1.00 93.25 88 ALA A N 1
ATOM 684 C CA . ALA A 1 88 ? -6.789 7.108 -7.723 1.00 93.25 88 ALA A CA 1
ATOM 685 C C . ALA A 1 88 ? -7.048 5.628 -8.034 1.00 93.25 88 ALA A C 1
ATOM 687 O O . ALA A 1 88 ? -6.641 5.096 -9.069 1.00 93.25 88 ALA A O 1
ATOM 688 N N . PHE A 1 89 ? -7.779 4.974 -7.142 1.00 95.62 89 PHE A N 1
ATOM 689 C CA . PHE A 1 89 ? -8.352 3.652 -7.358 1.00 95.62 89 PHE A CA 1
ATOM 690 C C . PHE A 1 89 ? -9.666 3.542 -6.583 1.00 95.62 89 PHE A C 1
ATOM 692 O O . PHE A 1 89 ? -10.136 4.523 -6.010 1.00 95.62 89 PHE A O 1
ATOM 699 N N . SER A 1 90 ? -10.307 2.377 -6.592 1.00 95.31 90 SER A N 1
ATOM 700 C CA . SER A 1 90 ? -11.529 2.181 -5.815 1.00 95.31 90 SER A CA 1
ATOM 701 C C . SER A 1 90 ? -11.619 0.779 -5.242 1.00 95.31 90 SER A C 1
ATOM 703 O O . SER A 1 90 ? -10.954 -0.141 -5.722 1.00 95.31 90 SER A O 1
ATOM 705 N N . HIS A 1 91 ? -12.435 0.644 -4.206 1.00 95.56 91 HIS A N 1
ATOM 706 C CA . HIS A 1 91 ? -12.853 -0.629 -3.639 1.00 95.56 91 HIS A CA 1
ATOM 707 C C . HIS A 1 91 ? -14.336 -0.514 -3.280 1.00 95.56 91 HIS A C 1
ATOM 709 O O . HIS A 1 91 ? -14.735 0.498 -2.707 1.00 95.56 91 HIS A O 1
ATOM 715 N N . ASP A 1 92 ? -15.157 -1.479 -3.694 1.00 91.75 92 ASP A N 1
ATOM 716 C CA . ASP A 1 92 ? -16.618 -1.464 -3.514 1.00 91.75 92 ASP A CA 1
ATOM 717 C C . ASP A 1 92 ? -17.287 -0.137 -3.928 1.00 91.75 92 ASP A C 1
ATOM 719 O O . ASP A 1 92 ? -18.145 0.418 -3.242 1.00 91.75 92 ASP A O 1
ATOM 723 N N . GLY A 1 93 ? -16.841 0.426 -5.059 1.00 90.19 93 GLY A N 1
ATOM 724 C CA . GLY A 1 93 ? -17.344 1.697 -5.594 1.00 90.19 93 GLY A CA 1
ATOM 725 C C . GLY A 1 93 ? -16.926 2.944 -4.802 1.00 90.19 93 GLY A C 1
ATOM 726 O O . GLY A 1 93 ? -17.330 4.053 -5.155 1.00 90.19 93 GLY A O 1
ATOM 727 N N . ARG A 1 94 ? -16.108 2.801 -3.752 1.00 92.44 94 ARG A N 1
ATOM 728 C CA . ARG A 1 94 ? -15.590 3.914 -2.948 1.00 92.44 94 ARG A CA 1
ATOM 729 C C . ARG A 1 94 ? -14.232 4.380 -3.465 1.00 92.44 94 ARG A C 1
ATOM 731 O O . ARG A 1 94 ? -13.342 3.546 -3.649 1.00 92.44 94 ARG A O 1
ATOM 738 N N . PRO A 1 95 ? -14.046 5.692 -3.700 1.00 93.06 95 PRO A N 1
ATOM 739 C CA . PRO A 1 95 ? -12.784 6.212 -4.197 1.00 93.06 95 PRO A CA 1
ATOM 740 C C . PRO A 1 95 ? -11.720 6.147 -3.103 1.00 93.06 95 PRO A C 1
ATOM 742 O O . PRO A 1 95 ? -11.888 6.681 -2.011 1.00 93.06 95 PRO A O 1
ATOM 745 N N . LEU A 1 96 ? -10.598 5.523 -3.426 1.00 94.75 96 LEU A N 1
ATOM 746 C CA . LEU A 1 96 ? -9.408 5.456 -2.597 1.00 94.75 96 LEU A CA 1
ATOM 747 C C . LEU A 1 96 ? -8.254 6.135 -3.317 1.00 94.75 96 LEU A C 1
ATOM 749 O O . LEU A 1 96 ? -8.238 6.298 -4.540 1.00 94.75 96 LEU A O 1
ATOM 753 N N . TRP A 1 97 ? -7.258 6.518 -2.534 1.00 93.44 97 TRP A N 1
ATOM 754 C CA . TRP A 1 97 ? -6.087 7.179 -3.062 1.00 93.44 97 TRP A CA 1
ATOM 755 C C . TRP A 1 97 ? -4.818 6.560 -2.521 1.00 93.44 97 TRP A C 1
ATOM 757 O O . TRP A 1 97 ? -4.681 6.339 -1.320 1.00 93.44 97 TRP A O 1
ATOM 767 N N . ALA A 1 98 ? -3.876 6.340 -3.427 1.00 93.44 98 ALA A N 1
ATOM 768 C CA . ALA A 1 98 ? -2.536 5.917 -3.094 1.00 93.44 98 ALA A CA 1
ATOM 769 C C . ALA A 1 98 ? -1.841 7.012 -2.272 1.00 93.44 98 ALA A C 1
ATOM 771 O O . ALA A 1 98 ? -1.714 8.154 -2.722 1.00 93.44 98 ALA A O 1
ATOM 772 N N . GLY A 1 99 ? -1.411 6.642 -1.069 1.00 92.00 99 GLY A N 1
ATOM 773 C CA . GLY A 1 99 ? -0.558 7.450 -0.204 1.00 92.00 99 GLY A CA 1
ATOM 774 C C . GLY A 1 99 ? 0.723 6.677 0.105 1.00 92.00 99 GLY A C 1
ATOM 775 O O . GLY A 1 99 ? 1.637 6.664 -0.729 1.00 92.00 99 GLY A O 1
ATOM 776 N N . PRO A 1 100 ? 0.803 5.966 1.243 1.00 95.56 100 PRO A N 1
ATOM 777 C CA . PRO A 1 100 ? 1.975 5.161 1.547 1.00 95.56 100 PRO A CA 1
ATOM 778 C C . PRO A 1 100 ? 2.216 4.066 0.507 1.00 95.56 100 PRO A C 1
ATOM 780 O O . PRO A 1 100 ? 1.291 3.570 -0.142 1.00 95.56 100 PRO A O 1
ATOM 783 N N . HIS A 1 101 ? 3.471 3.658 0.356 1.00 97.19 101 HIS A N 1
ATOM 784 C CA . HIS A 1 101 ? 3.825 2.573 -0.550 1.00 97.19 101 HIS A CA 1
ATOM 785 C C . HIS A 1 101 ? 5.061 1.805 -0.093 1.00 97.19 101 HIS A C 1
ATOM 787 O O . HIS A 1 101 ? 5.966 2.349 0.538 1.00 97.19 101 HIS A O 1
ATOM 793 N N . VAL A 1 102 ? 5.119 0.531 -0.476 1.00 97.88 102 VAL A N 1
ATOM 794 C CA . VAL A 1 102 ? 6.315 -0.304 -0.332 1.00 97.88 102 VAL A CA 1
ATOM 795 C C . VAL A 1 102 ? 7.124 -0.237 -1.619 1.00 97.88 102 VAL A C 1
ATOM 797 O O . VAL A 1 102 ? 6.600 -0.472 -2.710 1.00 97.88 102 VAL A O 1
ATOM 800 N N . ARG A 1 103 ? 8.419 0.049 -1.505 1.00 96.69 103 ARG A N 1
ATOM 801 C CA . ARG A 1 103 ? 9.386 -0.008 -2.603 1.00 96.69 103 ARG A CA 1
ATOM 802 C C . ARG A 1 103 ? 9.982 -1.409 -2.677 1.00 96.69 103 ARG A C 1
ATOM 804 O O . ARG A 1 103 ? 11.021 -1.703 -2.104 1.00 96.69 103 ARG A O 1
ATOM 811 N N . VAL A 1 104 ? 9.315 -2.293 -3.410 1.00 97.00 104 VAL A N 1
ATOM 812 C CA . VAL A 1 104 ? 9.802 -3.660 -3.652 1.00 97.00 104 VAL A CA 1
ATOM 813 C C . VAL A 1 104 ? 11.154 -3.632 -4.374 1.00 97.00 104 VAL A C 1
ATOM 815 O O . VAL A 1 104 ? 12.021 -4.450 -4.082 1.00 97.00 104 VAL A O 1
ATOM 818 N N . ALA A 1 105 ? 11.369 -2.693 -5.295 1.00 93.88 105 ALA A N 1
ATOM 819 C CA . ALA A 1 105 ? 12.676 -2.466 -5.906 1.00 93.88 105 ALA A CA 1
ATOM 820 C C . ALA A 1 105 ? 12.832 -1.018 -6.388 1.00 93.88 105 ALA A C 1
ATOM 822 O O . ALA A 1 105 ? 11.869 -0.405 -6.856 1.00 93.88 105 ALA A O 1
ATOM 823 N N . THR A 1 106 ? 14.057 -0.492 -6.321 1.00 88.31 106 THR A N 1
ATOM 824 C CA . THR A 1 106 ? 14.409 0.906 -6.644 1.00 88.31 106 THR A CA 1
ATOM 825 C C . THR A 1 106 ? 15.510 1.032 -7.706 1.00 88.31 106 THR A C 1
ATOM 827 O O . THR A 1 106 ? 16.080 2.106 -7.899 1.00 88.31 106 THR A O 1
ATOM 830 N N . GLY A 1 107 ? 15.827 -0.054 -8.419 1.00 85.12 107 GLY A N 1
ATOM 831 C CA . GLY A 1 107 ? 16.874 -0.068 -9.441 1.00 85.12 107 GLY A CA 1
ATOM 832 C C . GLY A 1 107 ? 16.516 0.745 -10.689 1.00 85.12 107 GLY A C 1
ATOM 833 O O . GLY A 1 107 ? 15.347 1.011 -10.968 1.00 85.12 107 GLY A O 1
ATOM 834 N N . ARG A 1 108 ? 17.536 1.120 -11.475 1.00 82.00 108 ARG A N 1
ATOM 835 C CA . ARG A 1 108 ? 17.353 1.895 -12.713 1.00 82.00 108 ARG A CA 1
ATOM 836 C C . ARG A 1 108 ? 16.661 1.060 -13.796 1.00 82.00 108 ARG A C 1
ATOM 838 O O . ARG A 1 108 ? 17.088 -0.050 -14.105 1.00 82.00 108 ARG A O 1
ATOM 845 N N . GLY A 1 109 ? 15.644 1.650 -14.422 1.00 81.50 109 GLY A N 1
ATOM 846 C CA . GLY A 1 109 ? 14.888 1.052 -15.521 1.00 81.50 109 GLY A CA 1
ATOM 847 C C . GLY A 1 109 ? 13.643 0.293 -15.060 1.00 81.50 109 GLY A C 1
ATOM 848 O O . GLY A 1 109 ? 13.580 -0.250 -13.959 1.00 81.50 109 GLY A O 1
ATOM 849 N N . MET A 1 110 ? 12.640 0.229 -15.939 1.00 81.12 110 MET A N 1
ATOM 850 C CA . MET A 1 110 ? 11.299 -0.252 -15.583 1.00 81.12 110 MET A CA 1
ATOM 851 C C . MET A 1 110 ? 11.274 -1.696 -15.050 1.00 81.12 110 MET A C 1
ATOM 853 O O . MET A 1 110 ? 10.438 -2.015 -14.215 1.00 81.12 110 MET A O 1
ATOM 857 N N . ARG A 1 111 ? 12.199 -2.564 -15.487 1.00 87.00 111 ARG A N 1
ATOM 858 C CA . ARG A 1 111 ? 12.293 -3.961 -15.017 1.00 87.00 111 ARG A CA 1
ATOM 859 C C . ARG A 1 111 ? 12.891 -4.116 -13.619 1.00 87.00 111 ARG A C 1
ATOM 861 O O . ARG A 1 111 ? 12.800 -5.188 -13.045 1.00 87.00 111 ARG A O 1
ATOM 868 N N . ARG A 1 112 ? 13.513 -3.068 -13.072 1.00 87.06 112 ARG A N 1
ATOM 869 C CA . ARG A 1 112 ? 14.197 -3.079 -11.766 1.00 87.06 112 ARG A CA 1
ATOM 870 C C . ARG A 1 112 ? 13.552 -2.143 -10.748 1.00 87.06 112 ARG A C 1
ATOM 872 O O . ARG A 1 112 ? 14.070 -1.985 -9.647 1.00 87.06 112 ARG A O 1
ATOM 879 N N . THR A 1 113 ? 12.426 -1.532 -11.105 1.00 91.81 113 THR A N 1
ATOM 880 C CA . THR A 1 113 ? 11.609 -0.719 -10.208 1.00 91.81 113 THR A CA 1
ATOM 881 C C . THR A 1 113 ? 10.286 -1.430 -9.959 1.00 91.81 113 THR A C 1
ATOM 883 O O . THR A 1 113 ? 9.595 -1.799 -10.909 1.00 91.81 113 THR A O 1
ATOM 886 N N . CYS A 1 114 ? 9.921 -1.602 -8.690 1.00 95.81 114 CYS A N 1
ATOM 887 C CA . CYS A 1 114 ? 8.623 -2.139 -8.305 1.00 95.81 114 CYS A CA 1
ATOM 888 C C . CYS A 1 114 ? 8.093 -1.448 -7.044 1.00 95.81 114 CYS A C 1
ATOM 890 O O . CYS A 1 114 ? 8.826 -1.312 -6.064 1.00 95.81 114 CYS A O 1
ATOM 892 N N . ARG A 1 115 ? 6.823 -1.035 -7.051 1.00 96.81 115 ARG A N 1
ATOM 893 C CA . ARG A 1 115 ? 6.126 -0.436 -5.906 1.00 96.81 115 ARG A CA 1
ATOM 894 C C . ARG A 1 115 ? 4.766 -1.087 -5.672 1.00 96.81 115 ARG A C 1
ATOM 896 O O . ARG A 1 115 ? 4.139 -1.560 -6.617 1.00 96.81 115 ARG A O 1
ATOM 903 N N . VAL A 1 116 ? 4.326 -1.095 -4.420 1.00 98.19 116 VAL A N 1
ATOM 904 C CA . VAL A 1 116 ? 2.973 -1.487 -3.999 1.00 98.19 116 VAL A CA 1
ATOM 905 C C . VAL A 1 116 ? 2.363 -0.279 -3.303 1.00 98.19 116 VAL A C 1
ATOM 907 O O . VAL A 1 116 ? 2.824 0.094 -2.225 1.00 98.19 116 VAL A O 1
ATOM 910 N N . TYR A 1 117 ? 1.385 0.358 -3.939 1.00 97.56 117 TYR A N 1
ATOM 911 C CA . TYR A 1 117 ? 0.729 1.558 -3.424 1.00 97.56 117 TYR A CA 1
ATOM 912 C C . TYR A 1 117 ? -0.477 1.205 -2.567 1.00 97.56 117 TYR A C 1
ATOM 914 O O . TYR A 1 117 ? -1.224 0.283 -2.893 1.00 97.56 117 TYR A O 1
ATOM 922 N N . LEU A 1 118 ? -0.667 1.953 -1.482 1.00 98.00 118 LEU A N 1
ATOM 923 C CA . LEU A 1 118 ? -1.623 1.627 -0.432 1.00 98.00 118 LEU A CA 1
ATOM 924 C C . LEU A 1 118 ? -2.537 2.813 -0.125 1.00 98.00 118 LEU A C 1
ATOM 926 O O . LEU A 1 118 ? -2.119 3.969 -0.198 1.00 98.00 118 LEU A O 1
ATOM 930 N N . ALA A 1 119 ? -3.759 2.505 0.297 1.00 96.06 119 ALA A N 1
ATOM 931 C CA . ALA A 1 119 ? -4.591 3.405 1.083 1.00 96.06 119 ALA A CA 1
ATOM 932 C C . ALA A 1 119 ? -4.744 2.831 2.496 1.00 96.06 119 ALA A C 1
ATOM 934 O O . ALA A 1 119 ? -5.027 1.643 2.667 1.00 96.06 119 ALA A O 1
ATOM 935 N N . LEU A 1 120 ? -4.552 3.678 3.506 1.00 94.75 120 LEU A N 1
ATOM 936 C CA . LEU A 1 120 ? -4.833 3.343 4.899 1.00 94.75 120 LEU A CA 1
ATOM 937 C C . LEU A 1 120 ? -6.202 3.908 5.251 1.00 94.75 120 LEU A C 1
ATOM 939 O O . LEU A 1 120 ? -6.393 5.119 5.181 1.00 94.75 120 LEU A O 1
ATOM 943 N N . VAL A 1 121 ? -7.126 3.034 5.633 1.00 94.31 121 VAL A N 1
ATOM 944 C CA . VAL A 1 121 ? -8.481 3.408 6.048 1.00 94.31 121 VAL A CA 1
ATOM 945 C C . VAL A 1 121 ? -8.609 3.144 7.540 1.00 94.31 121 VAL A C 1
ATOM 947 O O . VAL A 1 121 ? -8.175 2.095 8.031 1.00 94.31 121 VAL A O 1
ATOM 950 N N . LYS A 1 122 ? -9.169 4.101 8.278 1.00 92.12 122 LYS A N 1
ATOM 951 C CA . LYS A 1 122 ? -9.426 4.018 9.722 1.00 92.12 122 LYS A CA 1
ATOM 952 C C . LYS A 1 122 ? -10.819 3.482 10.033 1.00 92.12 122 LYS A C 1
ATOM 954 O O . LYS A 1 122 ? -10.997 2.952 11.131 1.00 92.12 122 LYS A O 1
ATOM 959 N N . GLY A 1 123 ? -11.737 3.576 9.072 1.00 90.75 123 GLY A N 1
ATOM 960 C CA . GLY A 1 123 ? -13.115 3.090 9.132 1.00 90.75 123 GLY A CA 1
ATOM 961 C C . GLY A 1 123 ? -14.108 4.110 9.693 1.00 90.75 123 GLY A C 1
ATOM 962 O O . GLY A 1 123 ? -15.283 3.791 9.852 1.00 90.75 123 GLY A O 1
ATOM 963 N N . ASP A 1 124 ? -13.642 5.318 10.005 1.00 89.69 124 ASP A N 1
ATOM 964 C CA . ASP A 1 124 ? -14.429 6.430 10.544 1.00 89.69 124 ASP A CA 1
ATOM 965 C C . ASP A 1 124 ? -14.408 7.666 9.630 1.00 89.69 124 ASP A C 1
ATOM 967 O O . ASP A 1 124 ? -15.035 8.682 9.938 1.00 89.69 124 ASP A O 1
ATOM 971 N N . GLU A 1 125 ? -13.722 7.586 8.485 1.00 89.38 125 GLU A N 1
ATOM 972 C CA . GLU A 1 125 ? -13.662 8.673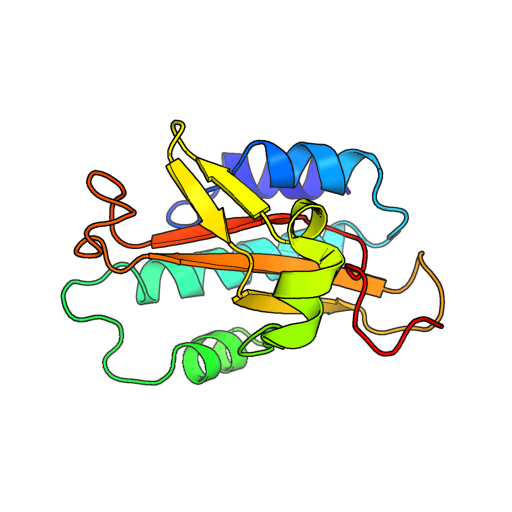 7.520 1.00 89.38 125 GLU A CA 1
ATOM 973 C C . GLU A 1 125 ? -15.023 8.879 6.825 1.00 89.38 125 GLU A C 1
ATOM 975 O O . GLU A 1 125 ? -15.526 7.950 6.184 1.00 89.38 125 GLU A O 1
ATOM 980 N N . PRO A 1 126 ? -15.606 10.096 6.860 1.00 85.81 126 PRO A N 1
ATOM 981 C CA . PRO A 1 126 ? -16.910 10.367 6.245 1.00 85.81 126 PRO A CA 1
ATOM 982 C C . PRO A 1 126 ? -16.961 10.047 4.746 1.00 85.81 126 PRO A C 1
ATOM 984 O O . PRO A 1 126 ? -17.930 9.463 4.263 1.00 85.81 126 PRO A O 1
ATOM 987 N N . ASP A 1 127 ? -15.890 10.370 4.020 1.00 83.50 127 ASP A N 1
ATOM 988 C CA . ASP A 1 127 ? -15.803 10.181 2.566 1.00 83.50 127 ASP A CA 1
ATOM 989 C C . ASP A 1 127 ? -15.610 8.709 2.161 1.00 83.50 127 ASP A C 1
ATOM 991 O O . ASP A 1 127 ? -15.803 8.347 0.999 1.00 83.50 127 ASP A O 1
ATOM 995 N N . LEU A 1 128 ? -15.256 7.848 3.122 1.00 88.12 128 LEU A N 1
ATOM 996 C CA . LEU A 1 128 ? -15.057 6.407 2.945 1.00 88.12 128 LEU A CA 1
ATOM 997 C C . LEU A 1 128 ? -16.090 5.588 3.727 1.00 88.12 128 LEU A C 1
ATOM 999 O O . LEU A 1 128 ? -15.873 4.404 3.985 1.00 88.12 128 LEU A O 1
ATOM 1003 N N . ALA A 1 129 ? -17.218 6.204 4.096 1.00 85.25 129 ALA A N 1
ATOM 1004 C CA . ALA A 1 129 ? -18.248 5.574 4.907 1.00 85.25 129 ALA A CA 1
ATOM 1005 C C . ALA A 1 129 ? -18.645 4.185 4.369 1.00 85.25 129 ALA A C 1
ATOM 1007 O O . ALA A 1 129 ? -19.045 4.020 3.209 1.00 85.25 129 ALA A O 1
ATOM 1008 N N . GLY A 1 130 ? -18.554 3.189 5.253 1.00 86.88 130 GLY A N 1
ATOM 1009 C CA . GLY A 1 130 ? -18.834 1.783 4.957 1.00 86.88 130 GLY A CA 1
ATOM 1010 C C . GLY A 1 130 ? -17.601 0.941 4.622 1.00 86.88 130 GLY A C 1
ATOM 1011 O O . GLY A 1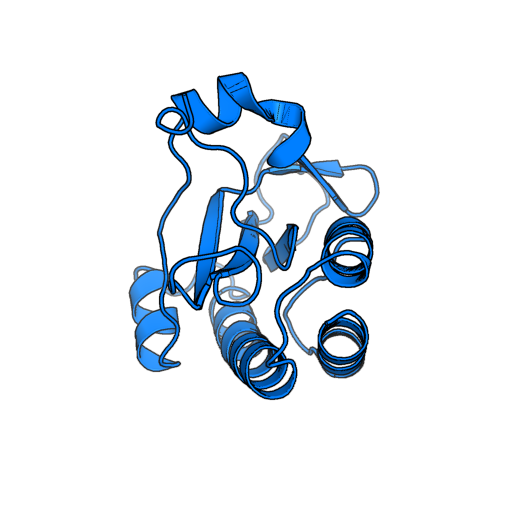 130 ? -17.714 -0.281 4.647 1.00 86.88 130 GLY A O 1
ATOM 1012 N N . LEU A 1 131 ? -16.433 1.543 4.371 1.00 93.25 131 LEU A N 1
ATOM 1013 C CA . LEU A 1 131 ? -15.187 0.781 4.296 1.00 93.25 131 LEU A CA 1
ATOM 1014 C C . LEU A 1 131 ? -14.672 0.469 5.707 1.00 93.25 131 LEU A C 1
ATOM 1016 O O . LEU A 1 131 ? -14.504 1.393 6.507 1.00 93.25 131 LEU A O 1
ATOM 1020 N N . PRO A 1 132 ? -14.383 -0.801 6.039 1.00 93.00 132 PRO A N 1
ATOM 1021 C CA . PRO A 1 132 ? -13.758 -1.130 7.310 1.00 93.00 132 PRO A CA 1
ATOM 1022 C C . PRO A 1 132 ? -12.328 -0.583 7.380 1.00 93.00 132 PRO A C 1
ATOM 1024 O O . PRO A 1 132 ? -11.656 -0.376 6.361 1.00 93.00 132 PRO A O 1
ATOM 1027 N N . ARG A 1 133 ? -11.841 -0.406 8.614 1.00 94.50 133 ARG A N 1
ATOM 1028 C CA . ARG A 1 133 ? -10.421 -0.173 8.888 1.00 94.50 133 ARG A CA 1
ATOM 1029 C C . ARG A 1 133 ? -9.583 -1.230 8.176 1.00 94.50 133 ARG A C 1
ATOM 1031 O O . ARG A 1 133 ? -9.861 -2.417 8.286 1.00 94.50 133 ARG A O 1
ATOM 1038 N N . GLY A 1 134 ? -8.532 -0.805 7.489 1.00 95.44 134 GLY A N 1
ATOM 1039 C CA . GLY A 1 134 ? -7.694 -1.740 6.753 1.00 95.44 134 GLY A CA 1
ATOM 1040 C C . GLY A 1 134 ? -6.622 -1.069 5.916 1.00 95.44 134 GLY A C 1
ATOM 1041 O O . GLY A 1 134 ? -6.533 0.160 5.839 1.00 95.44 134 GLY A O 1
ATOM 1042 N N . ILE A 1 135 ? -5.804 -1.915 5.296 1.00 97.38 135 ILE A N 1
ATOM 1043 C CA . ILE A 1 135 ? -4.832 -1.521 4.281 1.00 97.38 135 ILE A CA 1
ATOM 1044 C C . ILE A 1 135 ? -5.338 -2.047 2.944 1.00 97.38 135 ILE A C 1
ATOM 1046 O O . ILE A 1 135 ? -5.500 -3.254 2.767 1.00 97.38 135 ILE A O 1
ATOM 1050 N N . TYR A 1 136 ? -5.563 -1.129 2.011 1.00 98.06 136 TYR A N 1
ATOM 1051 C CA . TYR A 1 136 ? -6.097 -1.426 0.690 1.00 98.06 136 TYR A CA 1
ATOM 1052 C C . TYR A 1 136 ? -4.993 -1.268 -0.348 1.00 98.06 136 TYR A C 1
ATOM 1054 O O . TYR A 1 136 ? -4.396 -0.197 -0.476 1.00 98.06 136 TYR A O 1
ATOM 1062 N N . VAL A 1 137 ? -4.723 -2.330 -1.098 1.00 98.44 137 VAL A N 1
ATOM 1063 C CA . VAL A 1 137 ? -3.721 -2.370 -2.160 1.00 98.44 137 VAL A CA 1
ATOM 1064 C C . VAL A 1 137 ? -4.311 -1.755 -3.421 1.00 98.44 137 VAL A C 1
ATOM 1066 O O . VAL A 1 137 ? -5.273 -2.271 -3.996 1.00 98.44 137 VAL A O 1
ATOM 1069 N N . GLY A 1 138 ? -3.718 -0.642 -3.838 1.00 97.44 138 GLY A N 1
ATOM 1070 C CA . GLY A 1 138 ? -3.972 0.037 -5.100 1.00 97.44 138 GLY A CA 1
ATOM 1071 C C . GLY A 1 138 ? -2.998 -0.436 -6.185 1.00 97.44 138 GLY A C 1
ATOM 1072 O O . GLY A 1 138 ? -2.745 -1.633 -6.299 1.00 97.44 138 GLY A O 1
ATOM 1073 N N . PRO A 1 139 ? -2.433 0.471 -7.000 1.00 97.25 139 PRO A N 1
ATOM 1074 C CA . PRO A 1 139 ? -1.481 0.111 -8.049 1.00 97.25 139 PRO A CA 1
ATOM 1075 C C . PRO A 1 139 ? -0.279 -0.727 -7.567 1.00 97.25 139 PRO A C 1
ATOM 1077 O O . PRO A 1 139 ? 0.336 -0.437 -6.539 1.00 97.25 139 PRO A O 1
ATOM 1080 N N . VAL A 1 140 ? 0.104 -1.732 -8.360 1.00 97.38 140 VAL A N 1
ATOM 1081 C CA . VAL A 1 140 ? 1.266 -2.604 -8.143 1.00 97.38 140 VAL A CA 1
ATOM 1082 C C . VAL A 1 140 ? 2.144 -2.632 -9.391 1.00 97.38 140 VAL A C 1
ATOM 1084 O O . VAL A 1 140 ? 1.672 -2.787 -10.517 1.00 97.38 140 VAL A O 1
ATOM 1087 N N . GLY A 1 141 ? 3.456 -2.533 -9.193 1.00 93.62 141 GLY A N 1
ATOM 1088 C CA . GLY A 1 141 ? 4.446 -2.616 -10.258 1.00 93.62 141 GLY A CA 1
ATOM 1089 C C . GLY A 1 141 ? 5.149 -1.288 -10.478 1.00 93.62 141 GLY A C 1
ATOM 1090 O O . GLY A 1 141 ? 6.085 -0.967 -9.760 1.00 93.62 141 GLY A O 1
ATOM 1091 N N . LYS A 1 142 ? 4.766 -0.526 -11.502 1.00 88.06 142 LYS A N 1
ATOM 1092 C CA . LYS A 1 142 ? 5.546 0.647 -11.930 1.00 88.06 142 LYS A CA 1
ATOM 1093 C C . LYS A 1 142 ? 5.595 1.741 -10.856 1.00 88.06 142 LYS A C 1
ATOM 1095 O O . LYS A 1 142 ? 4.671 1.903 -10.065 1.00 88.06 142 LYS A O 1
ATOM 1100 N N . HIS A 1 143 ? 6.672 2.524 -10.879 1.00 85.81 143 HIS A N 1
ATOM 1101 C CA . HIS A 1 143 ? 6.662 3.848 -10.266 1.00 85.81 143 HIS A CA 1
ATOM 1102 C C . HIS A 1 143 ? 5.615 4.700 -10.997 1.00 85.81 143 HIS A C 1
ATOM 1104 O O . HIS A 1 143 ? 5.689 4.814 -12.219 1.00 85.81 143 HIS A O 1
ATOM 1110 N N . LEU A 1 144 ? 4.637 5.222 -10.258 1.00 83.25 144 LEU A N 1
ATOM 1111 C CA . LEU A 1 144 ? 3.684 6.209 -10.765 1.00 83.25 144 LEU A CA 1
ATOM 1112 C C . LEU A 1 144 ? 4.386 7.550 -10.974 1.00 83.25 144 LEU A C 1
ATOM 1114 O O . LEU A 1 144 ? 5.342 7.857 -10.264 1.00 83.25 144 LEU A O 1
ATOM 1118 N N . SER A 1 145 ? 3.905 8.333 -11.930 1.00 78.38 145 SER A N 1
ATOM 1119 C CA . SER A 1 145 ? 4.498 9.615 -12.301 1.00 78.38 145 SER A CA 1
ATOM 1120 C C . SER A 1 145 ? 4.614 10.543 -11.084 1.00 78.38 145 SER A C 1
ATOM 1122 O O . SER A 1 145 ? 3.675 10.688 -10.291 1.00 78.38 145 SER A O 1
ATOM 1124 N N . ASP A 1 146 ? 5.774 11.176 -10.921 1.00 66.19 146 ASP A N 1
ATOM 1125 C CA . ASP A 1 146 ? 6.011 12.211 -9.917 1.00 66.19 146 ASP A CA 1
ATOM 1126 C C . ASP A 1 146 ? 6.363 13.543 -10.592 1.00 66.19 146 ASP A C 1
ATOM 1128 O O . ASP A 1 146 ? 6.652 13.607 -11.787 1.00 66.19 146 ASP A O 1
ATOM 1132 N N . SER A 1 147 ? 6.323 14.636 -9.829 1.00 51.12 147 SER A N 1
ATOM 1133 C CA . SER A 1 147 ? 6.587 15.991 -10.334 1.00 51.12 147 SER A CA 1
ATOM 1134 C C . SER A 1 147 ? 8.030 16.215 -10.820 1.00 51.12 147 SER A C 1
ATOM 1136 O O . SER A 1 147 ? 8.390 17.344 -11.139 1.00 51.12 147 SER A O 1
ATOM 1138 N N . THR A 1 148 ? 8.872 15.178 -10.838 1.00 43.50 148 THR A N 1
ATOM 1139 C CA . THR A 1 148 ? 10.268 15.215 -11.295 1.00 43.50 148 THR A CA 1
ATOM 1140 C C . THR A 1 148 ? 10.509 14.450 -12.594 1.00 43.50 148 THR A C 1
ATOM 1142 O O . THR A 1 148 ? 11.645 14.406 -13.062 1.00 43.50 148 THR A O 1
ATOM 1145 N N . THR A 1 149 ? 9.472 13.882 -13.215 1.00 45.31 149 THR A N 1
ATOM 1146 C CA . THR A 1 149 ? 9.594 13.254 -14.539 1.00 45.31 149 THR A CA 1
ATOM 1147 C C . THR A 1 149 ? 9.209 14.254 -15.637 1.00 45.31 149 THR A C 1
ATOM 1149 O O . THR A 1 149 ? 8.098 14.232 -16.161 1.00 45.31 149 THR A O 1
ATOM 1152 N N . GLY A 1 150 ? 10.136 15.169 -15.932 1.00 37.88 150 GLY A N 1
ATOM 1153 C CA . GLY A 1 150 ? 10.137 16.062 -17.096 1.00 37.88 150 GLY A CA 1
ATOM 1154 C C . GLY A 1 150 ? 11.405 15.865 -17.911 1.00 37.88 150 GLY A C 1
ATOM 1155 O O . GLY A 1 150 ? 12.453 15.589 -17.283 1.00 37.88 150 GLY A O 1
#

Secondary structure (DSSP, 8-state):
-HHHHHHHHHH-SSEEEPHHHHHHHHT-----HHHHHHHHHHHHHHHHHHSSTT--SS-HHHHHHHTT--EE----HHHHHHTHHHHEEEETTEEEE--SEEEEEE-SSGGGEEEEEEEEE-S--GGGTTPPSEEEEEEEESPPP-TT--

pLDDT: mean 91.26, std 10.16, range [37.88, 98.69]

Organism: NCBI:txid1097667

Radius of gyration: 14.4 Å; chains: 1; bounding box: 36×34×36 Å

Sequence (150 aa):
MLEAVELAAAHAEHLVYSERAFETARTAPYDEPRKLLRDLVALDRVAGAWNVAGGIGRPIRDVALQQQLEWADDVSVTARAQNAREYAFSHDGRPLWAGPHVRVATGRGMRRTCRVYLALVKGDEPDLAGLPRGIYVGPVGKHLSDSTTG